Protein AF-0000000068950577 (afdb_homodimer)

Secondary structure (DSSP, 8-state):
--HHHHHHHHHHHHHHHHHH-TTTHHHHHHHHHHHHHHT-S-HHHHHHHHHHHHHHHT-/--HHH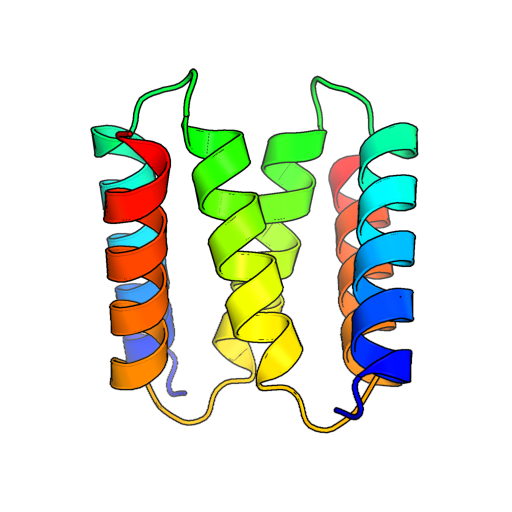HHHHHHHHHHHHHHH-TTTHHHHHHHHHHHHHHT-S-HHHHHHHHHHHHHHHT-

pLDDT: mean 93.31, std 4.03, range [75.19, 97.06]

Sequence (118 aa):
MQAEDLDLAYTHLCEAMGRAGEARTPLLLAMVCLGLMSRQEALAPVLALIDEAEARSQKMQAEDLDLAYTHLCEAMGRAGEARTPLLLAMVCLGLMSRQEALAPVLALIDEAEARSQK

Foldseek 3Di:
DDPVVVVVVVVVLVVVLVVCDPVCNVVVVVVVLVVVCVPDDDDVVNVVVVVVVVVVVVD/DDPVVVVVVVVVLVVVLVVCDPVCNVVVVVVVLVVVCVPDDDDVVNVVVVVVVVVVVVD

Solvent-accessible surface area (backbone atoms only — not comparable to full-atom values): 6265 Å² total; per-residue (Å²): 70,54,72,68,44,47,50,50,50,50,51,52,49,52,50,47,38,63,71,55,29,84,86,28,30,56,56,24,41,50,43,34,35,53,59,44,56,58,69,32,78,56,56,67,66,53,52,50,42,46,53,50,22,49,61,60,47,74,105,72,54,72,68,43,48,49,48,50,50,51,51,49,51,50,46,37,64,70,55,30,84,86,28,30,54,57,24,41,50,44,33,35,54,59,46,56,57,68,31,77,53,55,68,64,53,52,49,41,47,53,50,22,50,61,59,48,74,106

Organism: Cupriavidus necator (strain ATCC 17699 / DSM 428 / KCTC 22496 / NCIMB 10442 / H16 / Stanier 337) (NCBI:txid381666)

Radius of gyration: 13.22 Å; Cα contacts (8 Å, |Δi|>4): 123; chains: 2; bounding box: 29×30×32 Å

Structure (mmCIF, N/CA/C/O backbone):
data_AF-0000000068950577-model_v1
#
loop_
_entity.id
_entity.type
_entity.pdbx_description
1 polymer 'DUF2783 domain-containing protein'
#
loop_
_atom_site.gro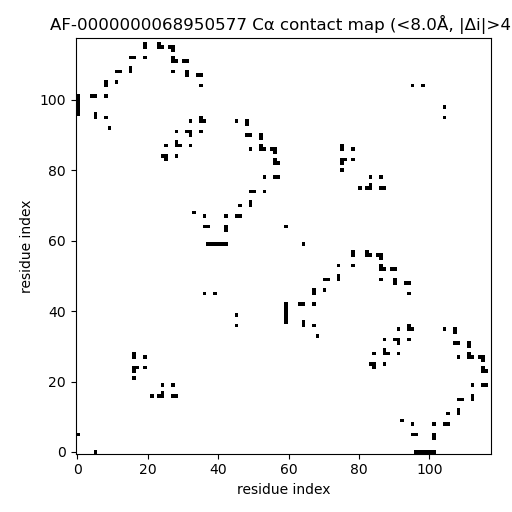up_PDB
_atom_site.id
_atom_site.type_symbol
_atom_site.label_atom_id
_atom_site.label_alt_id
_atom_site.label_comp_id
_atom_site.label_asym_id
_atom_site.label_entity_id
_atom_site.label_seq_id
_atom_site.pdbx_PDB_ins_code
_atom_site.Cartn_x
_atom_site.Cartn_y
_atom_site.Cartn_z
_atom_site.occupancy
_atom_site.B_iso_or_equiv
_atom_site.auth_seq_id
_atom_site.auth_comp_id
_atom_site.auth_asym_id
_atom_site.auth_atom_id
_atom_site.pdbx_PDB_model_num
ATOM 1 N N . MET A 1 1 ? -4.945 -9.562 -11.312 1 80.31 1 MET A N 1
ATOM 2 C CA . MET A 1 1 ? -6.355 -9.188 -11.258 1 80.31 1 MET A CA 1
ATOM 3 C C . MET A 1 1 ? -6.77 -8.422 -12.508 1 80.31 1 MET A C 1
ATOM 5 O O . MET A 1 1 ? -5.934 -7.781 -13.156 1 80.31 1 MET A O 1
ATOM 9 N N . GLN A 1 2 ? -8.07 -8.625 -12.922 1 87.06 2 GLN A N 1
ATOM 10 C CA . GLN A 1 2 ? -8.617 -7.887 -14.055 1 87.06 2 GLN A CA 1
ATOM 11 C C . GLN A 1 2 ? -8.867 -6.426 -13.688 1 87.06 2 GLN A C 1
ATOM 13 O O . GLN A 1 2 ? -8.883 -6.066 -12.516 1 87.06 2 GLN A O 1
ATOM 18 N N . ALA A 1 3 ? -9.008 -5.57 -14.641 1 91.56 3 ALA A N 1
ATOM 19 C CA . ALA A 1 3 ? -9.195 -4.133 -14.461 1 91.56 3 ALA A CA 1
ATOM 20 C C . ALA A 1 3 ? -10.383 -3.84 -13.562 1 91.56 3 ALA A C 1
ATOM 22 O O . ALA A 1 3 ? -10.328 -2.936 -12.719 1 91.56 3 ALA A O 1
ATOM 23 N N . GLU A 1 4 ? -11.406 -4.645 -13.695 1 94.25 4 GLU A N 1
ATOM 24 C CA . GLU A 1 4 ? -12.609 -4.453 -12.891 1 94.25 4 GLU A CA 1
ATOM 25 C C . GLU A 1 4 ? -12.336 -4.746 -11.414 1 94.25 4 GLU A C 1
ATOM 27 O O . GLU A 1 4 ? -12.828 -4.031 -10.539 1 94.25 4 GLU A O 1
ATOM 32 N N . ASP A 1 5 ? -11.562 -5.773 -11.211 1 95.5 5 ASP A N 1
ATOM 33 C CA . ASP A 1 5 ? -11.195 -6.133 -9.844 1 95.5 5 ASP A CA 1
ATOM 34 C C . ASP A 1 5 ? -10.32 -5.055 -9.211 1 95.5 5 ASP A C 1
ATOM 36 O O . ASP A 1 5 ? -10.508 -4.703 -8.039 1 95.5 5 ASP A O 1
ATOM 40 N N . LEU A 1 6 ? -9.414 -4.598 -10.023 1 95 6 LEU A N 1
ATOM 41 C CA . LEU A 1 6 ? -8.531 -3.547 -9.539 1 95 6 LEU A CA 1
ATOM 42 C C . LEU A 1 6 ? -9.312 -2.291 -9.18 1 95 6 LEU A C 1
ATOM 44 O O . LEU A 1 6 ? -9.055 -1.661 -8.148 1 95 6 LEU A O 1
ATOM 48 N N . ASP A 1 7 ? -10.297 -1.955 -9.969 1 95.12 7 ASP A N 1
ATOM 49 C CA . ASP A 1 7 ? -11.164 -0.814 -9.703 1 95.12 7 ASP A CA 1
ATOM 50 C C . ASP A 1 7 ? -11.914 -0.985 -8.383 1 95.12 7 ASP A C 1
ATOM 52 O O . ASP A 1 7 ? -12.047 -0.033 -7.613 1 95.12 7 ASP A O 1
ATOM 56 N N . LEU A 1 8 ? -12.375 -2.164 -8.156 1 95.88 8 LEU A N 1
ATOM 57 C CA . LEU A 1 8 ? -13.109 -2.461 -6.934 1 95.88 8 LEU A CA 1
ATOM 58 C C . LEU A 1 8 ? -12.203 -2.363 -5.715 1 95.88 8 LEU A C 1
ATOM 60 O O . LEU A 1 8 ? -12.602 -1.836 -4.676 1 95.88 8 LEU A O 1
ATOM 64 N N . ALA A 1 9 ? -11.008 -2.902 -5.875 1 95.75 9 ALA A N 1
ATOM 65 C CA . ALA A 1 9 ? -10.047 -2.828 -4.777 1 95.75 9 ALA A CA 1
ATOM 66 C C . ALA A 1 9 ? -9.703 -1.378 -4.445 1 95.75 9 ALA A C 1
ATOM 68 O O . ALA A 1 9 ? -9.664 -0.998 -3.273 1 95.75 9 ALA A O 1
ATOM 69 N N . TYR A 1 10 ? -9.516 -0.653 -5.543 1 94.81 10 TYR A N 1
ATOM 70 C CA . TYR A 1 10 ? -9.195 0.76 -5.363 1 94.81 10 TYR A CA 1
ATOM 71 C C . TYR A 1 10 ? -10.344 1.489 -4.676 1 94.81 10 TYR A C 1
ATOM 73 O O . TYR A 1 10 ? -10.125 2.283 -3.758 1 94.81 10 TYR A O 1
ATOM 81 N N . THR A 1 11 ? -11.547 1.245 -5.062 1 96 11 THR A N 1
ATOM 82 C CA . THR A 1 11 ? -12.734 1.855 -4.473 1 96 11 THR A CA 1
ATOM 83 C C . THR A 1 11 ? -12.867 1.469 -3.002 1 96 11 THR A C 1
ATOM 85 O O . THR A 1 11 ? -13.148 2.318 -2.154 1 96 11 THR A O 1
ATOM 88 N N . HIS A 1 12 ? -12.648 0.221 -2.717 1 96.38 12 HIS A N 1
ATOM 89 C CA . HIS A 1 12 ? -12.719 -0.286 -1.352 1 96.38 12 HIS A CA 1
ATOM 90 C C . HIS A 1 12 ? -11.68 0.392 -0.459 1 96.38 12 HIS A C 1
ATOM 92 O O . HIS A 1 12 ? -11.984 0.758 0.679 1 96.38 12 HIS A O 1
ATOM 98 N N . LEU A 1 13 ? -10.523 0.563 -1.028 1 95.69 13 LEU A N 1
ATOM 99 C CA . LEU A 1 13 ? -9.461 1.233 -0.288 1 95.69 13 LEU A CA 1
ATOM 100 C C . LEU A 1 13 ? -9.828 2.688 -0.008 1 95.69 13 LEU A C 1
ATOM 102 O O . LEU A 1 13 ? -9.594 3.188 1.095 1 95.69 13 LEU A O 1
ATOM 106 N N . CYS A 1 14 ? -10.375 3.389 -0.971 1 95.06 14 CYS A N 1
ATOM 107 C CA . CYS A 1 14 ? -10.781 4.777 -0.806 1 95.06 14 CYS A CA 1
ATOM 108 C C . CYS A 1 14 ? -11.82 4.914 0.304 1 95.06 14 CYS A C 1
ATOM 110 O O . CYS A 1 14 ? -11.734 5.824 1.13 1 95.06 14 CYS A O 1
ATOM 112 N N . GLU A 1 15 ? -12.742 4.035 0.317 1 95.88 15 GLU A N 1
ATOM 113 C CA . GLU A 1 15 ? -13.781 4.043 1.342 1 95.88 15 GLU A CA 1
ATOM 114 C C . GLU A 1 15 ? -13.188 3.816 2.73 1 95.88 15 GLU A C 1
ATOM 116 O O . GLU A 1 15 ? -13.562 4.492 3.689 1 95.88 15 GLU A O 1
ATOM 121 N N . ALA A 1 16 ? -12.32 2.887 2.775 1 95.38 16 ALA A N 1
ATOM 122 C CA . ALA A 1 16 ? -11.672 2.586 4.051 1 95.38 16 ALA A CA 1
ATOM 123 C C . ALA A 1 16 ? -10.898 3.793 4.57 1 95.38 16 ALA A C 1
ATOM 125 O O . ALA A 1 16 ? -10.93 4.086 5.77 1 95.38 16 ALA A O 1
ATOM 126 N N . MET A 1 17 ? -10.188 4.43 3.623 1 94.19 17 MET A N 1
ATOM 127 C CA . MET A 1 17 ? -9.453 5.629 3.996 1 94.19 17 MET A CA 1
ATOM 128 C C . MET A 1 17 ? -10.398 6.711 4.516 1 94.19 17 MET A C 1
ATOM 130 O O . MET A 1 17 ? -10.078 7.402 5.484 1 94.19 17 MET A O 1
ATOM 134 N N . GLY A 1 18 ? -11.523 6.844 3.857 1 94.69 18 GLY A N 1
ATOM 135 C CA . GLY A 1 18 ? -12.531 7.801 4.285 1 94.69 18 GLY A CA 1
ATOM 136 C C . GLY A 1 18 ? -13.109 7.488 5.652 1 94.69 18 GLY A C 1
ATOM 137 O O . GLY A 1 18 ? -13.289 8.383 6.477 1 94.69 18 GLY A O 1
ATOM 138 N N . ARG A 1 19 ? -13.281 6.266 5.98 1 94.25 19 ARG A N 1
ATOM 139 C CA . ARG A 1 19 ? -13.836 5.84 7.258 1 94.25 19 ARG A CA 1
ATOM 140 C C . ARG A 1 19 ? -12.797 5.953 8.367 1 94.25 19 ARG A C 1
ATOM 142 O O . ARG A 1 19 ? -13.141 6.238 9.523 1 94.25 19 ARG A O 1
ATOM 149 N N . ALA A 1 20 ? -11.531 5.633 8 1 91.25 20 ALA A N 1
ATOM 150 C CA . ALA A 1 20 ? -10.445 5.711 8.977 1 91.25 20 ALA A CA 1
ATOM 151 C C . ALA A 1 20 ? -10.219 7.148 9.43 1 91.25 20 ALA A C 1
ATOM 153 O O . ALA A 1 20 ? -9.961 7.398 10.609 1 91.25 20 ALA A O 1
ATOM 154 N N . GLY A 1 21 ? -10.406 8.07 8.555 1 90.94 21 GLY A N 1
ATOM 155 C CA . GLY A 1 21 ? -10.156 9.469 8.875 1 90.94 21 GLY A CA 1
ATOM 156 C C . GLY A 1 21 ? -8.75 9.922 8.539 1 90.94 21 GLY A C 1
ATOM 157 O O . GLY A 1 21 ? -7.844 9.102 8.398 1 90.94 21 GLY A O 1
ATOM 158 N N . GLU A 1 22 ? -8.492 11.141 8.5 1 87.94 22 GLU A N 1
ATOM 159 C CA . GLU A 1 22 ? -7.25 11.766 8.055 1 87.94 22 GLU A CA 1
ATOM 160 C C . GLU A 1 22 ? -6.078 11.344 8.938 1 87.94 22 GLU A C 1
ATOM 162 O O . GLU A 1 22 ? -4.973 11.117 8.438 1 87.94 22 GLU A O 1
ATOM 167 N N . ALA A 1 23 ? -6.348 11.172 10.164 1 86.56 23 ALA A N 1
ATOM 168 C CA . ALA A 1 23 ? -5.281 10.891 11.125 1 86.56 23 ALA A CA 1
ATOM 169 C C . ALA A 1 23 ? -4.82 9.438 11.016 1 86.56 23 ALA A C 1
ATOM 171 O O . ALA A 1 23 ? -3.648 9.133 11.258 1 86.56 23 ALA A O 1
ATOM 172 N N . ARG A 1 24 ? -5.684 8.516 10.602 1 91.56 24 ARG A N 1
ATOM 173 C CA . ARG A 1 24 ? -5.387 7.086 10.633 1 91.56 24 ARG A CA 1
ATOM 174 C C . ARG A 1 24 ? -5.098 6.555 9.234 1 91.56 24 ARG A C 1
ATOM 176 O O . ARG A 1 24 ? -4.598 5.438 9.078 1 91.56 24 ARG A O 1
ATOM 183 N N . THR A 1 25 ? -5.352 7.32 8.25 1 92.88 25 THR A N 1
ATOM 184 C CA . THR A 1 25 ? -5.238 6.922 6.852 1 92.88 25 THR A CA 1
ATOM 185 C C . THR A 1 25 ? -3.814 6.477 6.531 1 92.88 25 THR A C 1
ATOM 187 O O . THR A 1 25 ? -3.609 5.406 5.953 1 92.88 25 THR A O 1
ATOM 190 N N . PRO A 1 26 ? -2.766 7.281 7.012 1 91.44 26 PRO A N 1
ATOM 191 C CA . PRO A 1 26 ? -1.398 6.852 6.707 1 91.44 26 PRO A CA 1
ATOM 192 C C . PRO A 1 26 ? -1.051 5.5 7.332 1 91.44 26 PRO A C 1
ATOM 194 O O . PRO A 1 26 ? -0.359 4.688 6.711 1 91.44 26 PRO A O 1
ATOM 197 N N . LEU A 1 27 ? -1.515 5.312 8.484 1 92.38 27 LEU A N 1
ATOM 198 C CA . LEU A 1 27 ? -1.279 4.047 9.172 1 92.38 27 LEU A CA 1
ATOM 199 C C . LEU A 1 27 ? -1.979 2.9 8.453 1 92.38 27 LEU A C 1
ATOM 201 O O . LEU A 1 27 ? -1.393 1.833 8.258 1 92.38 27 LEU A O 1
ATOM 205 N N . LEU A 1 28 ? -3.227 3.061 8.078 1 95.88 28 LEU A N 1
ATOM 206 C CA . LEU A 1 28 ? -3.984 2.057 7.332 1 95.88 28 LEU A CA 1
ATOM 207 C C . LEU A 1 28 ? -3.262 1.675 6.047 1 95.88 28 LEU A C 1
ATOM 209 O O . LEU A 1 28 ? -3.061 0.49 5.77 1 95.88 28 LEU A O 1
ATOM 213 N N . LEU A 1 29 ? -2.789 2.729 5.23 1 95.19 29 LEU A N 1
ATOM 214 C CA . LEU A 1 29 ? -2.115 2.504 3.957 1 95.19 29 LEU A CA 1
ATOM 215 C C . LEU A 1 29 ? -0.815 1.732 4.16 1 95.19 29 LEU A C 1
ATOM 217 O O . LEU A 1 29 ? -0.495 0.83 3.383 1 95.19 29 LEU A O 1
ATOM 221 N N . ALA A 1 30 ? -0.139 2.092 5.207 1 94.12 30 ALA A N 1
ATOM 222 C CA . ALA A 1 30 ? 1.12 1.415 5.512 1 94.12 30 ALA A CA 1
ATOM 223 C C . ALA A 1 30 ? 0.894 -0.068 5.789 1 94.12 30 ALA A C 1
ATOM 225 O O . ALA A 1 30 ? 1.636 -0.918 5.289 1 94.12 30 ALA A O 1
ATOM 226 N N . MET A 1 31 ? -0.141 -0.38 6.5 1 94.62 31 MET A N 1
ATOM 227 C CA . MET A 1 31 ? -0.448 -1.764 6.852 1 94.62 31 MET A CA 1
ATOM 228 C C . MET A 1 31 ? -0.847 -2.562 5.617 1 94.62 31 MET A C 1
ATOM 230 O O . MET A 1 31 ? -0.44 -3.715 5.461 1 94.62 31 MET A O 1
ATOM 234 N N . VAL A 1 32 ? -1.669 -1.943 4.781 1 96.5 32 VAL A N 1
ATOM 235 C CA . VAL A 1 32 ? -2.084 -2.602 3.547 1 96.5 32 VAL A CA 1
ATOM 236 C C . VAL A 1 32 ? -0.86 -2.891 2.678 1 96.5 32 VAL A C 1
ATOM 238 O O . VAL A 1 32 ? -0.716 -3.994 2.145 1 96.5 32 VAL A O 1
ATOM 241 N N . CYS A 1 33 ? 0.113 -1.931 2.547 1 95.62 33 CYS A N 1
ATOM 242 C CA . CYS A 1 33 ? 1.338 -2.086 1.77 1 95.62 33 CYS A CA 1
ATOM 243 C C . CYS A 1 33 ? 2.164 -3.26 2.281 1 95.62 33 CYS A C 1
ATOM 245 O O . CYS A 1 33 ? 2.611 -4.098 1.496 1 95.62 33 CYS A O 1
ATOM 247 N N . LEU A 1 34 ? 2.293 -3.301 3.676 1 93.31 34 LEU A N 1
ATOM 248 C CA . LEU A 1 34 ? 3.078 -4.367 4.293 1 93.31 34 LEU A CA 1
ATOM 249 C C . LEU A 1 34 ? 2.465 -5.73 3.998 1 93.31 34 LEU A C 1
ATOM 251 O O . LEU A 1 34 ? 3.18 -6.676 3.656 1 93.31 34 LEU A O 1
ATOM 255 N N . GLY A 1 35 ? 1.107 -5.863 4.105 1 94.12 35 GLY A N 1
ATOM 256 C CA . GLY A 1 35 ? 0.407 -7.102 3.803 1 94.12 35 GLY A CA 1
ATOM 257 C C . GLY A 1 35 ? 0.561 -7.535 2.357 1 94.12 35 GLY A C 1
ATOM 258 O O . GLY A 1 35 ? 0.786 -8.719 2.08 1 94.12 35 GLY A O 1
ATOM 259 N N . LEU A 1 36 ? 0.512 -6.516 1.396 1 95.19 36 LEU A N 1
ATOM 260 C CA . LEU A 1 36 ? 0.646 -6.809 -0.028 1 95.19 36 LEU A CA 1
ATOM 261 C C . LEU A 1 36 ? 2.08 -7.195 -0.37 1 95.19 36 LEU A C 1
ATOM 263 O O . LEU A 1 36 ? 2.307 -8.094 -1.182 1 95.19 36 LEU A O 1
ATOM 267 N N . MET A 1 37 ? 3.064 -6.539 0.272 1 94.88 37 MET A N 1
ATOM 268 C CA . MET A 1 37 ? 4.477 -6.852 0.061 1 94.88 37 MET A CA 1
ATOM 269 C C . MET A 1 37 ? 4.781 -8.289 0.464 1 94.88 37 MET A C 1
ATOM 271 O O . MET A 1 37 ? 5.508 -8.992 -0.239 1 94.88 37 MET A O 1
ATOM 275 N N . SER A 1 38 ? 4.176 -8.703 1.571 1 93.06 38 SER A N 1
ATOM 276 C CA . SER A 1 38 ? 4.43 -10.039 2.098 1 93.06 38 SER A CA 1
ATOM 277 C C . SER A 1 38 ? 3.906 -11.117 1.152 1 93.06 38 SER A C 1
ATOM 279 O O . SER A 1 38 ? 4.344 -12.266 1.208 1 93.06 38 SER A O 1
ATOM 281 N N . ARG A 1 39 ? 3.041 -10.734 0.245 1 90.62 39 ARG A N 1
ATOM 282 C CA . ARG A 1 39 ? 2.422 -11.688 -0.676 1 90.62 39 ARG A CA 1
ATOM 283 C C . ARG A 1 39 ? 3.178 -11.734 -1.999 1 90.62 39 ARG A C 1
ATOM 285 O O . ARG A 1 39 ? 2.84 -12.523 -2.883 1 90.62 39 ARG A O 1
ATOM 292 N N . GLN A 1 40 ? 4.098 -10.922 -2.152 1 93.12 40 GLN A N 1
ATOM 293 C CA . GLN A 1 40 ? 4.898 -10.922 -3.371 1 93.12 40 GLN A CA 1
ATOM 294 C C . GLN A 1 40 ? 5.914 -12.062 -3.365 1 93.12 40 GLN A C 1
ATOM 296 O O . GLN A 1 40 ? 6.262 -12.586 -2.305 1 93.12 40 GLN A O 1
ATOM 301 N N . GLU A 1 41 ? 6.289 -12.438 -4.547 1 91.5 41 GLU A N 1
ATOM 302 C CA . GLU A 1 41 ? 7.191 -13.578 -4.676 1 91.5 41 GLU A CA 1
ATOM 303 C C . GLU A 1 41 ? 8.648 -13.133 -4.625 1 91.5 41 GLU A C 1
ATOM 305 O O . GLU A 1 41 ? 9.516 -13.883 -4.176 1 91.5 41 GLU A O 1
ATOM 310 N N . ALA A 1 42 ? 8.867 -11.938 -5.117 1 93.5 42 ALA A N 1
ATOM 311 C CA . ALA A 1 42 ? 10.25 -11.484 -5.238 1 93.5 42 ALA A CA 1
ATOM 312 C C . ALA A 1 42 ? 10.406 -10.055 -4.715 1 93.5 42 ALA A C 1
ATOM 314 O O . ALA A 1 42 ? 9.477 -9.242 -4.816 1 93.5 42 ALA A O 1
ATOM 315 N N . LEU A 1 43 ? 11.594 -9.781 -4.168 1 95.31 43 LEU A N 1
ATOM 316 C CA . LEU A 1 43 ? 11.938 -8.492 -3.58 1 95.31 43 LEU A CA 1
ATOM 317 C C . LEU A 1 43 ? 12.133 -7.434 -4.66 1 95.31 43 LEU A C 1
ATOM 319 O O . LEU A 1 43 ? 11.664 -6.301 -4.516 1 95.31 43 LEU A O 1
ATOM 323 N N . ALA A 1 44 ? 12.758 -7.711 -5.758 1 95.06 44 ALA A N 1
ATOM 324 C CA . ALA A 1 44 ? 13.203 -6.754 -6.766 1 95.06 44 ALA A CA 1
ATOM 325 C C . ALA A 1 44 ? 12.023 -5.961 -7.332 1 95.06 44 ALA A C 1
ATOM 327 O O . ALA A 1 44 ? 12.07 -4.73 -7.398 1 95.06 44 ALA A O 1
ATOM 328 N N . PRO A 1 45 ? 10.914 -6.645 -7.625 1 94.94 45 PRO A N 1
ATOM 329 C CA . PRO A 1 45 ? 9.789 -5.879 -8.164 1 94.94 45 PRO A CA 1
ATOM 330 C C . PRO A 1 45 ? 9.156 -4.949 -7.133 1 94.94 45 PRO A C 1
ATOM 332 O O . PRO A 1 45 ? 8.633 -3.889 -7.492 1 94.94 45 PRO A O 1
ATOM 335 N N . VAL A 1 46 ? 9.188 -5.312 -5.91 1 96 46 VAL A N 1
ATOM 336 C CA . VAL A 1 46 ? 8.633 -4.48 -4.848 1 96 46 VAL A CA 1
ATOM 337 C C . VAL A 1 46 ? 9.484 -3.221 -4.684 1 96 46 VAL A C 1
ATOM 339 O O . VAL A 1 46 ? 8.953 -2.111 -4.594 1 96 46 VAL A O 1
ATOM 342 N N . LEU A 1 47 ? 10.805 -3.373 -4.734 1 96.75 47 LEU A N 1
ATOM 343 C CA . LEU A 1 47 ? 11.711 -2.236 -4.621 1 96.75 47 LEU A CA 1
ATOM 344 C C . LEU A 1 47 ? 11.523 -1.273 -5.789 1 96.75 47 LEU A C 1
ATOM 346 O O . LEU A 1 47 ? 11.531 -0.055 -5.598 1 96.75 47 LEU A O 1
ATOM 350 N N . ALA A 1 48 ? 11.328 -1.839 -6.895 1 96.38 48 ALA A N 1
ATOM 351 C CA . ALA A 1 48 ? 11.117 -1.02 -8.086 1 96.38 48 ALA A CA 1
ATOM 352 C C . ALA A 1 48 ? 9.836 -0.195 -7.957 1 96.38 48 ALA A C 1
ATOM 354 O O . ALA A 1 48 ? 9.805 0.974 -8.352 1 96.38 48 ALA A O 1
ATOM 355 N N . LEU A 1 49 ? 8.812 -0.851 -7.414 1 95.88 49 LEU A N 1
ATOM 356 C CA . LEU A 1 49 ? 7.535 -0.172 -7.215 1 95.88 49 LEU A CA 1
ATOM 357 C C . LEU A 1 49 ? 7.691 1.001 -6.254 1 95.88 49 LEU A C 1
ATOM 359 O O . LEU A 1 49 ? 7.133 2.076 -6.484 1 95.88 49 LEU A O 1
ATOM 363 N N . ILE A 1 50 ? 8.469 0.831 -5.215 1 97.06 50 ILE A N 1
ATOM 364 C CA . ILE A 1 50 ? 8.695 1.873 -4.223 1 97.06 50 ILE A CA 1
ATOM 365 C C . ILE A 1 50 ? 9.484 3.02 -4.852 1 97.06 50 ILE A C 1
ATOM 367 O O . ILE A 1 50 ? 9.141 4.191 -4.68 1 97.06 50 ILE A O 1
ATOM 371 N N . ASP A 1 51 ? 10.453 2.674 -5.602 1 96.44 51 ASP A N 1
ATOM 372 C CA . ASP A 1 51 ? 11.273 3.682 -6.266 1 96.44 51 ASP A CA 1
ATOM 373 C C . ASP A 1 51 ? 10.445 4.508 -7.25 1 96.44 51 ASP A C 1
ATOM 375 O O . ASP A 1 51 ? 10.586 5.73 -7.312 1 96.44 51 ASP A O 1
ATOM 379 N N . GLU A 1 52 ? 9.625 3.857 -7.957 1 96.31 52 GLU A N 1
ATOM 380 C CA . GLU A 1 52 ? 8.766 4.539 -8.922 1 96.31 52 GLU A CA 1
ATOM 381 C C . GLU A 1 52 ? 7.785 5.477 -8.227 1 96.31 52 GLU A C 1
ATOM 383 O O . GLU A 1 52 ? 7.586 6.613 -8.664 1 96.31 52 GLU A O 1
ATOM 388 N N . ALA A 1 53 ? 7.172 4.961 -7.188 1 95.62 53 ALA A N 1
ATOM 389 C CA . ALA A 1 53 ? 6.238 5.773 -6.414 1 95.62 53 ALA A CA 1
ATOM 390 C C . ALA A 1 53 ? 6.934 7 -5.828 1 95.62 53 ALA A C 1
ATOM 392 O O . ALA A 1 53 ? 6.379 8.102 -5.84 1 95.62 53 ALA A O 1
ATOM 393 N N . GLU A 1 54 ? 8.125 6.863 -5.312 1 95.5 54 GLU A N 1
ATOM 394 C CA . GLU A 1 54 ? 8.898 7.969 -4.75 1 95.5 54 GLU A CA 1
ATOM 395 C C . GLU A 1 54 ? 9.203 9.023 -5.809 1 95.5 54 GLU A C 1
ATOM 397 O O . GLU A 1 54 ? 9.031 10.219 -5.566 1 95.5 54 GLU A O 1
ATOM 402 N N . ALA A 1 55 ? 9.555 8.57 -6.98 1 94.69 55 ALA A N 1
ATOM 403 C CA . ALA A 1 55 ? 9.875 9.477 -8.078 1 94.69 55 ALA A CA 1
ATOM 404 C C . ALA A 1 55 ? 8.648 10.281 -8.5 1 94.69 55 ALA A C 1
ATOM 406 O O . ALA A 1 55 ? 8.75 11.477 -8.789 1 94.69 55 ALA A O 1
ATOM 407 N N . ARG A 1 56 ? 7.516 9.602 -8.453 1 93.06 56 ARG A N 1
ATOM 408 C CA . ARG A 1 56 ? 6.277 10.227 -8.906 1 93.06 56 ARG A CA 1
ATOM 409 C C . ARG A 1 56 ? 5.719 11.164 -7.84 1 93.06 56 ARG A C 1
ATOM 411 O O . ARG A 1 56 ? 5.02 12.125 -8.156 1 93.06 56 ARG A O 1
ATOM 418 N N . SER A 1 57 ? 5.938 10.789 -6.574 1 89 57 SER A N 1
ATOM 419 C CA . SER A 1 57 ? 5.387 11.594 -5.488 1 89 57 SER A CA 1
ATOM 420 C C . SER A 1 57 ? 6.152 12.906 -5.328 1 89 57 SER A C 1
ATOM 422 O O . SER A 1 57 ? 5.66 13.844 -4.703 1 89 57 SER A O 1
ATOM 424 N N . GLN A 1 58 ? 7.402 13.07 -5.801 1 82.69 58 GLN A N 1
ATOM 425 C CA . GLN A 1 58 ? 8.227 14.273 -5.711 1 82.69 58 GLN A CA 1
ATOM 426 C C . GLN A 1 58 ? 7.812 15.305 -6.758 1 82.69 58 GLN A C 1
ATOM 428 O O . GLN A 1 58 ? 8.203 16.469 -6.68 1 82.69 58 GLN A O 1
ATOM 433 N N . LYS A 1 59 ? 7.07 14.844 -7.633 1 75.19 59 LYS A N 1
ATOM 43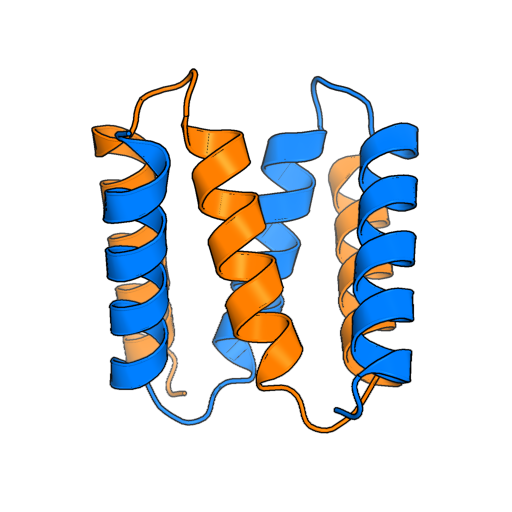4 C CA . LYS A 1 59 ? 6.641 15.773 -8.672 1 75.19 59 LYS A CA 1
ATOM 435 C C . LYS A 1 59 ? 5.305 16.422 -8.32 1 75.19 59 LYS A C 1
ATOM 437 O O . LYS A 1 59 ? 5.113 17.625 -8.523 1 75.19 59 LYS A O 1
ATOM 442 N N . MET B 1 1 ? 7.949 -13.891 -0.542 1 79.94 1 MET B N 1
ATOM 443 C CA . MET B 1 1 ? 9.273 -13.398 -0.17 1 79.94 1 MET B CA 1
ATOM 444 C C . MET B 1 1 ? 9.672 -13.914 1.208 1 79.94 1 MET B C 1
ATOM 446 O O . MET B 1 1 ? 8.812 -14.211 2.039 1 7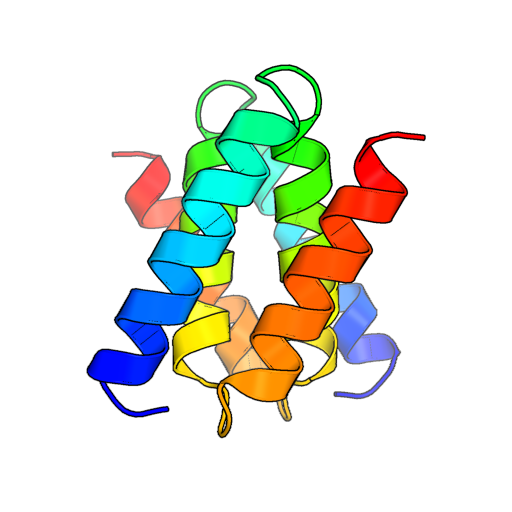9.94 1 MET B O 1
ATOM 450 N N . GLN B 1 2 ? 11.039 -14.156 1.389 1 86.94 2 GLN B N 1
ATOM 451 C CA . GLN B 1 2 ? 11.562 -14.57 2.686 1 86.94 2 GLN B CA 1
ATOM 452 C C . GLN B 1 2 ? 11.539 -13.414 3.682 1 86.94 2 GLN B C 1
ATOM 454 O O . GLN B 1 2 ? 11.406 -12.258 3.293 1 86.94 2 GLN B O 1
ATOM 459 N N . ALA B 1 3 ? 11.617 -13.688 4.941 1 91.69 3 ALA B N 1
ATOM 460 C CA . ALA B 1 3 ? 11.555 -12.703 6.023 1 91.69 3 ALA B CA 1
ATOM 461 C C . ALA B 1 3 ? 12.602 -11.617 5.836 1 91.69 3 ALA B C 1
ATOM 463 O O . ALA B 1 3 ? 12.336 -10.438 6.082 1 91.69 3 ALA B O 1
ATOM 464 N N . GLU B 1 4 ? 13.75 -12.031 5.352 1 94.12 4 GLU B N 1
ATOM 465 C CA . GLU B 1 4 ? 14.836 -11.078 5.137 1 94.12 4 GLU B CA 1
ATOM 466 C C . GLU B 1 4 ? 14.5 -10.094 4.027 1 94.12 4 GLU B C 1
ATOM 468 O O . GLU B 1 4 ? 14.789 -8.898 4.133 1 94.12 4 GLU B O 1
ATOM 473 N N . ASP B 1 5 ? 13.875 -10.617 3.018 1 95.44 5 ASP B N 1
ATOM 474 C CA . ASP B 1 5 ? 13.461 -9.773 1.901 1 95.44 5 ASP B CA 1
ATOM 475 C C . ASP B 1 5 ? 12.367 -8.797 2.332 1 95.44 5 ASP B C 1
ATOM 477 O O . ASP B 1 5 ? 12.398 -7.621 1.958 1 95.44 5 ASP B O 1
ATOM 481 N N . LEU B 1 6 ? 11.484 -9.344 3.104 1 95.06 6 LEU B N 1
ATOM 482 C CA . LEU B 1 6 ? 10.398 -8.5 3.594 1 95.06 6 LEU B CA 1
ATOM 483 C C . LEU B 1 6 ? 10.938 -7.379 4.473 1 95.06 6 LEU B C 1
ATOM 485 O O . LEU B 1 6 ? 10.492 -6.234 4.363 1 95.06 6 LEU B O 1
ATOM 489 N N . ASP B 1 7 ? 11.914 -7.672 5.277 1 95.12 7 ASP B N 1
ATOM 490 C CA . ASP B 1 7 ? 12.562 -6.676 6.125 1 95.12 7 ASP B CA 1
ATOM 491 C C . ASP B 1 7 ? 13.219 -5.582 5.285 1 95.12 7 ASP B C 1
ATOM 493 O O . ASP B 1 7 ? 13.133 -4.402 5.625 1 95.12 7 ASP B O 1
ATOM 497 N N . LEU B 1 8 ? 13.836 -5.988 4.246 1 95.88 8 LEU B N 1
ATOM 498 C CA . LEU B 1 8 ? 14.508 -5.047 3.361 1 95.88 8 LEU B CA 1
ATOM 499 C C . LEU B 1 8 ? 13.5 -4.145 2.656 1 95.88 8 LEU B C 1
ATOM 501 O O . LEU B 1 8 ? 13.727 -2.941 2.516 1 95.88 8 LEU B O 1
ATOM 505 N N . ALA B 1 9 ? 12.422 -4.766 2.213 1 95.81 9 ALA B N 1
ATOM 506 C CA . ALA B 1 9 ? 11.375 -3.986 1.556 1 95.81 9 ALA B CA 1
ATOM 507 C C . ALA B 1 9 ? 10.781 -2.955 2.51 1 95.81 9 ALA B C 1
ATOM 509 O O . ALA B 1 9 ? 10.578 -1.798 2.135 1 95.81 9 ALA B O 1
ATOM 510 N N . TYR B 1 10 ? 10.562 -3.461 3.717 1 94.75 10 TYR B N 1
ATOM 511 C CA . TYR B 1 10 ? 10.016 -2.568 4.73 1 94.75 10 TYR B CA 1
ATOM 512 C C . TYR B 1 10 ? 10.969 -1.417 5.023 1 94.75 10 TYR B C 1
ATOM 514 O O . TYR B 1 10 ? 10.547 -0.261 5.113 1 94.75 10 TYR B O 1
ATOM 522 N N . THR B 1 11 ? 12.227 -1.686 5.145 1 96.06 11 THR B N 1
ATOM 523 C CA . THR B 1 11 ? 13.25 -0.677 5.398 1 96.06 11 THR B CA 1
ATOM 524 C C . THR B 1 11 ? 13.328 0.317 4.246 1 96.06 11 THR B C 1
ATOM 526 O O . THR B 1 11 ? 13.406 1.527 4.465 1 96.06 11 THR B O 1
ATOM 529 N N . HIS B 1 12 ? 13.281 -0.188 3.047 1 96.44 12 HIS B N 1
ATOM 530 C CA . HIS B 1 12 ? 13.32 0.645 1.851 1 96.44 12 HIS B CA 1
ATOM 531 C C . HIS B 1 12 ? 12.125 1.588 1.793 1 96.44 12 HIS B C 1
ATOM 533 O O . HIS B 1 12 ? 12.273 2.766 1.456 1 96.44 12 HIS B O 1
ATOM 539 N N . LEU B 1 13 ? 11.008 1.041 2.172 1 95.62 13 LEU B N 1
ATOM 540 C CA . LEU B 1 13 ? 9.797 1.854 2.193 1 95.62 13 LEU B CA 1
ATOM 541 C C . LEU B 1 13 ? 9.898 2.957 3.24 1 95.62 13 LEU B C 1
ATOM 543 O O . LEU B 1 13 ? 9.516 4.102 2.984 1 95.62 13 LEU B O 1
ATOM 547 N N . CYS B 1 14 ? 10.398 2.66 4.406 1 95.12 14 CYS B N 1
ATOM 548 C CA . CYS B 1 14 ? 10.57 3.643 5.469 1 95.12 14 CYS B CA 1
ATOM 549 C C . CYS B 1 14 ? 11.484 4.777 5.023 1 95.12 14 CYS B C 1
ATOM 551 O O . CYS B 1 14 ? 11.188 5.949 5.266 1 95.12 14 CYS B O 1
ATOM 553 N N . GLU B 1 15 ? 12.531 4.434 4.395 1 95.88 15 GLU B N 1
ATOM 554 C CA . GLU B 1 15 ? 13.477 5.43 3.895 1 95.88 15 GLU B CA 1
ATOM 555 C C . GLU B 1 15 ? 12.828 6.336 2.852 1 95.88 15 GLU B C 1
ATOM 557 O O . GLU B 1 15 ? 13.016 7.551 2.877 1 95.88 15 GLU B O 1
ATOM 562 N N . ALA B 1 16 ? 12.117 5.715 2.002 1 95.44 16 ALA B N 1
ATOM 563 C CA . ALA B 1 16 ? 11.438 6.477 0.959 1 95.44 16 ALA B CA 1
ATOM 564 C C . ALA B 1 16 ? 10.438 7.461 1.562 1 95.44 16 ALA B C 1
ATOM 566 O O . ALA B 1 16 ? 10.336 8.602 1.109 1 95.44 16 ALA B O 1
ATOM 567 N N . MET B 1 17 ? 9.719 6.945 2.564 1 94.19 17 MET B N 1
ATOM 568 C CA . MET B 1 17 ? 8.773 7.812 3.256 1 94.19 17 MET B CA 1
ATOM 569 C C . MET B 1 17 ? 9.492 8.992 3.91 1 94.19 17 MET B C 1
ATOM 571 O O . MET B 1 17 ? 9 10.117 3.873 1 94.19 17 MET B O 1
ATOM 575 N N . GLY B 1 18 ? 10.617 8.695 4.504 1 94.69 18 GLY B N 1
ATOM 576 C CA . GLY B 1 18 ? 11.422 9.742 5.121 1 94.69 18 GLY B CA 1
ATOM 577 C C . GLY B 1 18 ? 11.938 10.758 4.125 1 94.69 18 GLY B C 1
ATOM 578 O O . GLY B 1 18 ? 11.906 11.961 4.387 1 94.69 18 GLY B O 1
ATOM 579 N N . ARG B 1 19 ? 12.273 10.375 2.971 1 94.31 19 ARG B N 1
ATOM 580 C CA . ARG B 1 19 ? 12.789 11.25 1.929 1 94.31 19 ARG B CA 1
ATOM 581 C C . ARG B 1 19 ? 11.672 12.055 1.284 1 94.31 19 ARG B C 1
ATOM 583 O O . ARG B 1 19 ? 11.875 13.203 0.884 1 94.31 19 ARG B O 1
ATOM 590 N N . ALA B 1 20 ? 10.508 11.375 1.121 1 91.31 20 ALA B N 1
ATOM 591 C CA . ALA B 1 20 ? 9.352 12.039 0.522 1 91.31 20 ALA B CA 1
ATOM 592 C C . ALA B 1 20 ? 8.867 13.195 1.396 1 91.31 20 ALA B C 1
ATOM 594 O O . ALA B 1 20 ? 8.484 14.25 0.885 1 91.31 20 ALA B O 1
ATOM 595 N N . GLY B 1 21 ? 8.969 13.039 2.664 1 91.12 21 GLY B N 1
ATOM 596 C CA . GLY B 1 21 ? 8.484 14.062 3.58 1 91.12 21 GLY B CA 1
ATOM 597 C C . GLY B 1 21 ? 7.055 13.828 4.023 1 91.12 21 GLY B C 1
ATOM 598 O O . GLY B 1 21 ? 6.301 13.117 3.359 1 91.12 21 GLY B O 1
ATOM 599 N N . GLU B 1 22 ? 6.621 14.453 5.016 1 88.06 22 GLU B N 1
ATOM 600 C CA . GLU B 1 22 ? 5.332 14.266 5.672 1 88.06 22 GLU B CA 1
ATOM 601 C C . GLU B 1 22 ? 4.176 14.555 4.719 1 88.06 22 GLU B C 1
ATOM 603 O O . GLU B 1 22 ? 3.162 13.859 4.734 1 88.06 22 GLU B O 1
ATOM 608 N N . ALA B 1 23 ? 4.371 15.484 3.877 1 86.62 23 ALA B N 1
ATOM 609 C CA . ALA B 1 23 ? 3.295 15.938 2.998 1 86.62 23 ALA B CA 1
ATOM 610 C C . ALA B 1 23 ? 3.08 14.961 1.847 1 86.62 23 ALA B C 1
ATOM 612 O O . ALA B 1 23 ? 1.957 14.797 1.362 1 86.62 23 ALA B O 1
ATOM 613 N N . ARG B 1 24 ? 4.113 14.242 1.409 1 91.69 24 ARG B N 1
ATOM 614 C CA . ARG B 1 24 ? 4.047 13.422 0.207 1 91.69 24 ARG B CA 1
ATOM 615 C C . ARG B 1 24 ? 3.947 11.938 0.563 1 91.69 24 ARG B C 1
ATOM 617 O O . ARG B 1 24 ? 3.637 11.109 -0.292 1 91.69 24 ARG B O 1
ATOM 624 N N . THR B 1 25 ? 4.164 11.617 1.784 1 92.88 25 THR B N 1
ATOM 625 C CA . THR B 1 25 ? 4.219 10.242 2.262 1 92.88 25 THR B CA 1
ATOM 626 C C . THR B 1 25 ? 2.914 9.508 1.967 1 92.88 25 THR B C 1
ATOM 628 O O . THR B 1 25 ? 2.922 8.406 1.422 1 92.88 25 THR B O 1
ATOM 631 N N . PRO B 1 26 ? 1.711 10.188 2.25 1 91.44 26 PRO B N 1
ATOM 632 C CA . PRO B 1 26 ? 0.457 9.484 1.966 1 91.44 26 PRO B CA 1
ATOM 633 C C . PRO B 1 26 ? 0.28 9.172 0.481 1 91.44 26 PRO B C 1
ATOM 635 O O . PRO B 1 26 ? -0.228 8.102 0.128 1 91.44 26 PRO B O 1
ATOM 638 N N . LEU B 1 27 ? 0.68 10.07 -0.3 1 92.5 27 LEU B N 1
ATOM 639 C CA . LEU B 1 27 ? 0.596 9.875 -1.743 1 92.5 27 LEU B CA 1
ATOM 640 C C . LEU B 1 27 ? 1.52 8.742 -2.191 1 92.5 27 LEU B C 1
ATOM 642 O O . LEU B 1 27 ? 1.123 7.891 -2.986 1 92.5 27 LEU B O 1
ATOM 646 N N . LEU B 1 28 ? 2.754 8.727 -1.729 1 96 28 LEU B N 1
ATOM 647 C CA . LEU B 1 28 ? 3.713 7.672 -2.043 1 96 28 LEU B CA 1
ATOM 648 C C . LEU B 1 28 ? 3.16 6.301 -1.66 1 96 28 LEU B C 1
ATOM 650 O O . LEU B 1 28 ? 3.172 5.375 -2.473 1 96 28 LEU B O 1
ATOM 654 N N . LEU B 1 29 ? 2.578 6.168 -0.392 1 95.19 29 LEU B N 1
ATOM 655 C CA . LEU B 1 29 ? 2.045 4.906 0.113 1 95.19 29 LEU B CA 1
ATOM 656 C C . LEU B 1 29 ? 0.873 4.434 -0.74 1 95.19 29 LEU B C 1
ATOM 658 O O . LEU B 1 29 ? 0.761 3.242 -1.042 1 95.19 29 LEU B O 1
ATOM 662 N N . ALA B 1 30 ? 0.073 5.379 -1.114 1 94.12 30 ALA B N 1
ATOM 663 C CA . ALA B 1 30 ? -1.083 5.043 -1.942 1 94.12 30 ALA B CA 1
ATOM 664 C C . ALA B 1 30 ? -0.647 4.461 -3.283 1 94.12 30 ALA B C 1
ATOM 666 O O . ALA B 1 30 ? -1.208 3.465 -3.746 1 94.12 30 ALA B O 1
ATOM 667 N N . MET B 1 31 ? 0.37 5.02 -3.867 1 94.69 31 MET B N 1
ATOM 668 C CA . MET B 1 31 ? 0.866 4.566 -5.164 1 94.69 31 MET B CA 1
ATOM 669 C C . MET B 1 31 ? 1.48 3.174 -5.055 1 94.69 31 MET 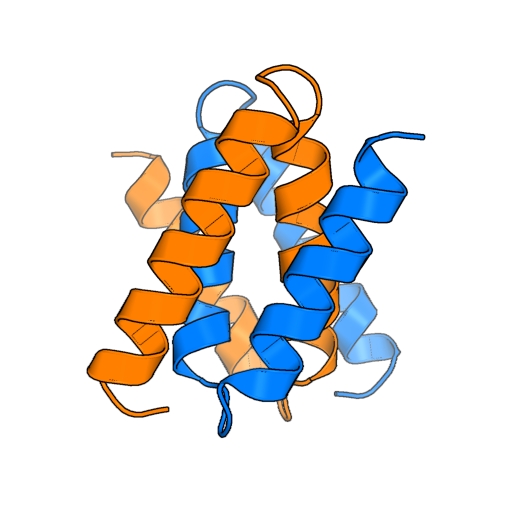B C 1
ATOM 671 O O . MET B 1 31 ? 1.269 2.326 -5.922 1 94.69 31 MET B O 1
ATOM 675 N N . VAL B 1 32 ? 2.264 2.979 -4.004 1 96.5 32 VAL B N 1
ATOM 676 C CA . VAL B 1 32 ? 2.871 1.67 -3.779 1 96.5 32 VAL B CA 1
ATOM 677 C C . VAL B 1 32 ? 1.778 0.617 -3.609 1 96.5 32 VAL B C 1
ATOM 679 O O . VAL B 1 32 ? 1.852 -0.464 -4.199 1 96.5 32 VAL B O 1
ATOM 682 N N . CYS B 1 33 ? 0.682 0.904 -2.842 1 95.56 33 CYS B N 1
ATOM 683 C CA . CYS B 1 33 ? -0.439 0 -2.607 1 95.56 33 CYS B CA 1
ATOM 684 C C . CYS B 1 33 ? -1.113 -0.385 -3.918 1 95.56 33 CYS B C 1
ATOM 686 O O . CYS B 1 33 ? -1.359 -1.565 -4.172 1 95.56 33 CYS B O 1
ATOM 688 N N . LEU B 1 34 ? -1.362 0.708 -4.777 1 93.19 34 LEU B N 1
ATOM 689 C CA . LEU B 1 34 ? -2.021 0.477 -6.059 1 93.19 34 LEU B CA 1
ATOM 690 C C . LEU B 1 34 ? -1.184 -0.441 -6.941 1 93.19 34 LEU B C 1
ATOM 692 O O . LEU B 1 34 ? -1.714 -1.366 -7.562 1 93.19 34 LEU B O 1
ATOM 696 N N . GLY B 1 35 ? 0.175 -0.228 -7.008 1 94.06 35 GLY B N 1
ATOM 697 C CA . GLY B 1 35 ? 1.079 -1.068 -7.777 1 94.06 35 GLY B CA 1
ATOM 698 C C . GLY B 1 35 ? 1.111 -2.506 -7.293 1 94.06 35 GLY B C 1
ATOM 699 O O . GLY B 1 35 ? 1.094 -3.438 -8.102 1 94.06 35 GLY B O 1
ATOM 700 N N . LEU B 1 36 ? 1.087 -2.695 -5.902 1 95.25 36 LEU B N 1
ATOM 701 C CA . LEU B 1 36 ? 1.112 -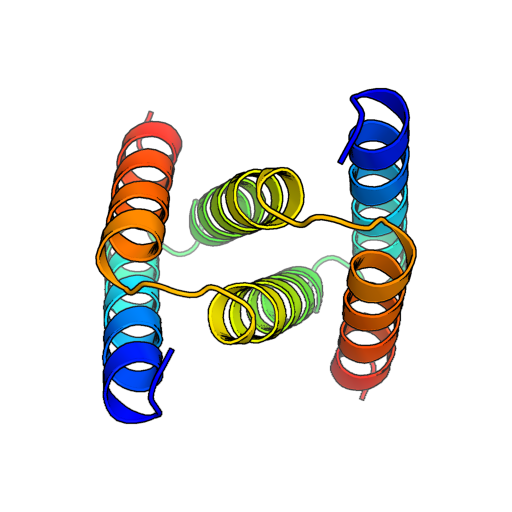4.031 -5.312 1 95.25 36 LEU B CA 1
ATOM 702 C C . LEU B 1 36 ? -0.213 -4.75 -5.539 1 95.25 36 LEU B C 1
ATOM 704 O O . LEU B 1 36 ? -0.233 -5.953 -5.812 1 95.25 36 LEU B O 1
ATOM 708 N N . MET B 1 37 ? -1.337 -4.012 -5.465 1 94.88 37 MET B N 1
ATOM 709 C CA . MET B 1 37 ? -2.662 -4.578 -5.699 1 94.88 37 MET B CA 1
ATOM 710 C C . MET B 1 37 ? -2.775 -5.121 -7.121 1 94.88 37 MET B C 1
ATOM 712 O O . MET B 1 37 ? -3.326 -6.203 -7.336 1 94.88 37 MET B O 1
ATOM 7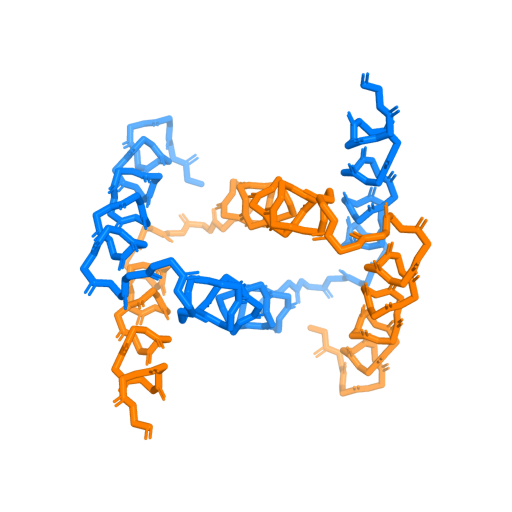16 N N . SER B 1 38 ? -2.217 -4.359 -8.055 1 93.06 38 SER B N 1
ATOM 717 C CA . SER B 1 38 ? -2.307 -4.734 -9.461 1 93.06 38 SER B CA 1
ATOM 718 C C . SER B 1 38 ? -1.55 -6.031 -9.742 1 93.06 38 SER B C 1
ATOM 720 O O . SER B 1 38 ? -1.822 -6.715 -10.727 1 93.06 38 SER B O 1
ATOM 722 N N . ARG B 1 39 ? -0.671 -6.41 -8.844 1 90.81 39 ARG B N 1
ATOM 723 C CA . ARG B 1 39 ? 0.162 -7.594 -9.031 1 90.81 39 ARG B CA 1
ATOM 724 C C . ARG B 1 39 ? -0.465 -8.812 -8.359 1 90.81 39 ARG B C 1
ATOM 726 O O . ARG B 1 39 ? 0.065 -9.922 -8.453 1 90.81 39 ARG B O 1
ATOM 733 N N . GLN B 1 40 ? -1.49 -8.617 -7.695 1 93.19 40 GLN B N 1
ATOM 734 C CA . GLN B 1 40 ? -2.178 -9.734 -7.047 1 93.19 40 GLN B CA 1
ATOM 735 C C . GLN B 1 40 ? -2.998 -10.531 -8.055 1 93.19 40 GLN B C 1
ATOM 737 O O . GLN B 1 40 ? -3.336 -10.031 -9.133 1 93.19 40 GLN B O 1
ATOM 742 N N . GLU B 1 41 ? -3.219 -11.773 -7.695 1 91.5 41 GLU B N 1
ATOM 743 C CA . GLU B 1 41 ? -3.922 -12.656 -8.617 1 91.5 41 GLU B CA 1
ATOM 744 C C . GLU B 1 41 ? -5.43 -12.594 -8.398 1 91.5 41 GLU B C 1
ATOM 746 O O . GLU B 1 41 ? -6.207 -12.797 -9.336 1 91.5 41 GLU B O 1
ATOM 751 N N . ALA B 1 42 ? -5.777 -12.336 -7.164 1 93.56 42 ALA B N 1
ATOM 752 C CA . ALA B 1 42 ? -7.203 -12.391 -6.84 1 93.56 42 ALA B CA 1
ATOM 753 C C . ALA B 1 42 ? -7.617 -11.188 -5.996 1 93.56 42 ALA B C 1
ATOM 755 O O . ALA B 1 42 ? -6.82 -10.672 -5.207 1 93.56 42 ALA B O 1
ATOM 756 N N . LEU B 1 43 ? -8.883 -10.773 -6.18 1 95.38 43 LEU B N 1
ATOM 757 C CA . LEU B 1 43 ? -9.461 -9.617 -5.504 1 95.38 43 LEU B CA 1
ATOM 758 C C . LEU B 1 43 ? -9.727 -9.922 -4.035 1 95.38 43 LEU B C 1
ATOM 760 O O . LEU B 1 43 ? -9.445 -9.094 -3.164 1 95.38 43 LEU B O 1
ATOM 764 N N . ALA B 1 44 ? -10.203 -11.07 -3.676 1 95.19 44 ALA B N 1
ATOM 765 C CA . ALA B 1 44 ? -10.711 -11.414 -2.35 1 95.19 44 ALA B CA 1
ATOM 766 C C . ALA B 1 44 ? -9.625 -11.242 -1.289 1 95.19 44 ALA B C 1
ATOM 768 O O . ALA B 1 44 ? -9.859 -10.617 -0.253 1 95.19 44 ALA B O 1
ATOM 769 N N . PRO B 1 45 ? -8.398 -11.695 -1.582 1 95 45 PRO B N 1
ATOM 770 C CA . PRO B 1 45 ? -7.363 -11.523 -0.559 1 95 45 PRO B CA 1
ATOM 771 C C . PRO B 1 45 ? -6.977 -10.062 -0.352 1 95 45 PRO B C 1
ATOM 773 O O . PRO B 1 45 ? -6.598 -9.672 0.755 1 95 45 PRO B O 1
ATOM 776 N N . VAL B 1 46 ? -7.051 -9.273 -1.355 1 96.06 46 VAL B N 1
ATOM 777 C CA . VAL B 1 46 ? -6.73 -7.855 -1.253 1 96.06 46 VAL B CA 1
ATOM 778 C C . VAL B 1 46 ? -7.773 -7.148 -0.393 1 96.06 46 VAL B C 1
ATOM 780 O O . VAL B 1 46 ? -7.43 -6.363 0.495 1 96.06 46 VAL B O 1
ATOM 783 N N . LEU B 1 47 ? -9.039 -7.477 -0.602 1 96.75 47 LEU B N 1
ATOM 784 C CA . LEU B 1 47 ? -10.117 -6.891 0.182 1 96.75 47 LEU B CA 1
ATOM 785 C C . LEU B 1 47 ? -9.984 -7.262 1.655 1 96.75 47 LEU B C 1
ATOM 787 O O . LEU B 1 47 ? -10.195 -6.418 2.533 1 96.75 47 LEU B O 1
ATOM 791 N N . ALA B 1 48 ? -9.625 -8.445 1.857 1 96.38 48 ALA B N 1
ATOM 792 C CA . ALA B 1 48 ? -9.438 -8.914 3.229 1 96.38 48 ALA B CA 1
ATOM 793 C C . ALA B 1 48 ? -8.312 -8.141 3.922 1 96.38 48 ALA B C 1
ATOM 795 O O . ALA B 1 48 ? -8.43 -7.793 5.098 1 96.38 48 ALA B O 1
ATOM 796 N N . LEU B 1 49 ? -7.258 -7.91 3.154 1 95.81 49 LEU B N 1
ATOM 797 C CA . LEU B 1 49 ? -6.125 -7.164 3.684 1 95.81 49 LEU B CA 1
ATOM 798 C C . LEU B 1 49 ? -6.535 -5.746 4.066 1 95.81 49 LEU B C 1
ATOM 800 O O . LEU B 1 49 ? -6.133 -5.238 5.113 1 95.81 49 LEU B O 1
ATOM 804 N N . ILE B 1 50 ? -7.352 -5.125 3.266 1 97 50 ILE B N 1
ATOM 805 C CA . ILE B 1 50 ? -7.824 -3.768 3.518 1 97 50 ILE B CA 1
ATOM 806 C C . ILE B 1 50 ? -8.719 -3.752 4.754 1 97 50 ILE B C 1
ATOM 808 O O . ILE B 1 50 ? -8.57 -2.895 5.625 1 97 50 ILE B O 1
ATOM 812 N N . ASP B 1 51 ? -9.555 -4.719 4.836 1 96.38 51 ASP B N 1
ATOM 813 C CA . ASP B 1 51 ? -10.461 -4.812 5.977 1 96.38 51 ASP B CA 1
ATOM 814 C C . ASP B 1 51 ? -9.688 -5.012 7.277 1 96.38 51 ASP B C 1
ATOM 816 O O . ASP B 1 51 ? -10.008 -4.391 8.297 1 96.38 51 ASP B O 1
ATOM 820 N N . GLU B 1 52 ? -8.719 -5.812 7.227 1 96.25 52 GLU B N 1
ATOM 821 C CA . GLU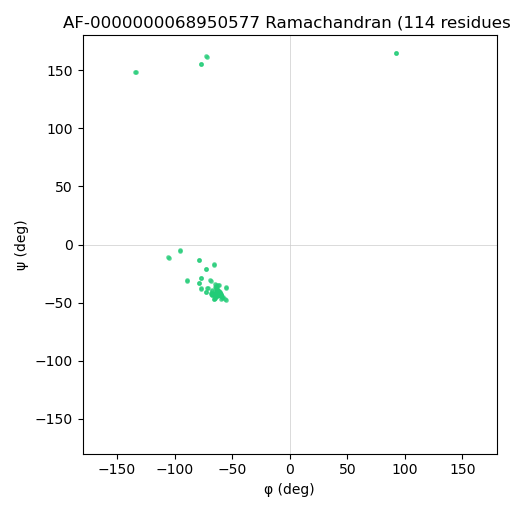 B 1 52 ? -7.895 -6.078 8.406 1 96.25 52 GLU B CA 1
ATOM 822 C C . GLU B 1 52 ? -7.133 -4.828 8.836 1 96.25 52 GLU B C 1
ATOM 824 O O . GLU B 1 52 ? -7.07 -4.512 10.023 1 96.25 52 GLU B O 1
ATOM 829 N N . ALA B 1 53 ? -6.539 -4.172 7.859 1 95.62 53 ALA B N 1
ATOM 830 C CA . ALA B 1 53 ? -5.805 -2.939 8.141 1 95.62 53 ALA B CA 1
ATOM 831 C C . ALA B 1 53 ? -6.727 -1.883 8.742 1 95.62 53 ALA B C 1
ATOM 833 O O . ALA B 1 53 ? -6.344 -1.183 9.688 1 95.62 53 ALA B O 1
ATOM 834 N N . GLU B 1 54 ? -7.922 -1.736 8.234 1 95.44 54 GLU B N 1
ATOM 835 C CA . GLU B 1 54 ? -8.898 -0.778 8.75 1 95.44 54 GLU B CA 1
ATOM 836 C C . GLU B 1 54 ? -9.266 -1.083 10.195 1 95.44 54 GLU B C 1
ATOM 838 O O . GLU B 1 54 ? -9.289 -0.183 11.039 1 95.44 54 GLU B O 1
ATOM 843 N N . ALA B 1 55 ? -9.461 -2.34 10.484 1 94.69 55 ALA B N 1
ATOM 844 C CA . ALA B 1 55 ? -9.812 -2.768 11.836 1 94.69 55 ALA B CA 1
ATOM 845 C C . ALA B 1 55 ? -8.688 -2.461 12.82 1 94.69 55 ALA B C 1
ATOM 847 O O . ALA B 1 55 ? -8.945 -2.025 13.945 1 94.69 55 ALA B O 1
ATOM 848 N N . ARG B 1 56 ? -7.484 -2.635 12.336 1 93.06 56 ARG B N 1
ATOM 849 C CA . ARG B 1 56 ? -6.32 -2.455 13.203 1 93.06 56 ARG B CA 1
ATOM 850 C C . ARG B 1 56 ? -5.996 -0.977 13.383 1 93.06 56 ARG B C 1
ATOM 852 O O . ARG B 1 56 ? -5.422 -0.582 14.398 1 93.06 56 ARG B O 1
ATOM 859 N N . SER B 1 57 ? -6.262 -0.194 12.328 1 89.06 57 SER B N 1
ATOM 860 C CA . SER B 1 57 ? -5.934 1.227 12.391 1 89.06 57 SER B CA 1
ATOM 861 C C . SER B 1 57 ? -6.891 1.974 13.312 1 89.06 57 SER B C 1
ATOM 863 O O . SER B 1 57 ? -6.598 3.088 13.75 1 89.06 57 SER B O 1
ATOM 865 N N . GLN B 1 58 ? -8.109 1.49 13.633 1 83 58 GLN B N 1
ATOM 866 C CA . GLN B 1 58 ? -9.102 2.107 14.5 1 83 58 GLN B CA 1
ATOM 867 C C . GLN B 1 58 ? -8.758 1.897 15.969 1 83 58 GLN B C 1
ATOM 869 O O . GLN B 1 58 ? -9.32 2.557 16.844 1 83 58 GLN B O 1
ATOM 874 N N . LYS B 1 59 ? -7.879 1.054 16.156 1 75.44 59 LYS B N 1
ATOM 875 C CA . LYS B 1 59 ? -7.496 0.793 17.547 1 75.44 59 LYS B CA 1
ATOM 876 C C . LYS B 1 59 ? -6.305 1.651 17.953 1 75.44 59 LYS B C 1
ATOM 878 O O . LYS B 1 59 ? -6.273 2.193 19.062 1 75.44 59 LYS B O 1
#